Protein AF-A0A7J3KVC0-F1 (afdb_monomer_lite)

Foldseek 3Di:
DDDPFDWDKDWDFDDDDPDQQWDWDDACLWIWTDHDQETETFLHQDDDPPDDRHAYEYEFQAQDPSRCNCQQPPPHAAEFAPFRQVSNVVVVHDGPRHHHDDQQDWDQDPQRKIWHWHAQQADVRGTWIWIDHPGTTMIGNDRHDPDHHPD

Structure (mmCIF, N/CA/C/O backbone):
data_AF-A0A7J3KVC0-F1
#
_entry.id   AF-A0A7J3KVC0-F1
#
loop_
_atom_site.group_PDB
_atom_site.id
_atom_site.type_symbol
_atom_site.label_atom_id
_atom_site.label_alt_id
_atom_site.label_comp_id
_atom_site.label_asym_id
_atom_site.label_entity_id
_atom_site.label_seq_id
_atom_site.pdbx_PDB_ins_code
_atom_site.Cartn_x
_atom_site.Cartn_y
_atom_site.Cartn_z
_atom_site.occupancy
_atom_site.B_iso_or_equiv
_atom_site.auth_seq_id
_atom_site.auth_comp_id
_atom_site.auth_asym_id
_atom_site.auth_atom_id
_atom_site.pdbx_PDB_model_num
ATOM 1 N N . MET A 1 1 ? -1.149 11.949 -24.444 1.00 35.78 1 MET A N 1
ATOM 2 C CA . MET A 1 1 ? -2.380 11.132 -24.430 1.00 35.78 1 MET A CA 1
ATOM 3 C C . MET A 1 1 ? -2.639 10.729 -22.989 1.00 35.78 1 MET A C 1
ATOM 5 O O . MET A 1 1 ? -1.932 9.875 -22.482 1.00 35.78 1 MET A O 1
ATOM 9 N N . GLY A 1 2 ? -3.529 11.440 -22.295 1.00 37.00 2 GLY A N 1
ATOM 10 C CA . GLY A 1 2 ? -3.842 11.185 -20.888 1.00 37.00 2 GLY A CA 1
ATOM 11 C C . GLY A 1 2 ? -5.124 10.374 -20.783 1.00 37.00 2 GLY A C 1
ATOM 12 O O . GLY A 1 2 ? -6.208 10.933 -20.937 1.00 37.00 2 GLY A O 1
ATOM 13 N N . GLY A 1 3 ? -5.000 9.066 -20.569 1.00 30.05 3 GLY A N 1
ATOM 14 C CA . GLY A 1 3 ? -6.124 8.243 -20.141 1.00 30.05 3 GLY A CA 1
ATOM 15 C C . GLY A 1 3 ? -6.383 8.518 -18.664 1.00 30.05 3 GLY A C 1
ATOM 16 O O . GLY A 1 3 ? -5.480 8.364 -17.850 1.00 30.05 3 GLY A O 1
ATOM 17 N N . ARG A 1 4 ? -7.592 8.966 -18.313 1.00 35.31 4 ARG A N 1
ATOM 18 C CA . ARG A 1 4 ? -8.039 8.950 -16.917 1.00 35.31 4 ARG A CA 1
ATOM 19 C C . ARG A 1 4 ? -8.272 7.492 -16.533 1.00 35.31 4 ARG A C 1
ATOM 21 O O . ARG A 1 4 ? -9.245 6.893 -16.988 1.00 35.31 4 ARG A O 1
ATOM 28 N N . LEU A 1 5 ? -7.365 6.940 -15.737 1.00 39.84 5 LEU A N 1
ATOM 29 C CA . LEU A 1 5 ? -7.558 5.667 -15.053 1.00 39.84 5 LEU A CA 1
ATOM 30 C C . LEU A 1 5 ? -8.616 5.853 -13.958 1.00 39.84 5 LEU A C 1
ATOM 32 O O . LEU A 1 5 ? -8.706 6.902 -13.316 1.00 39.84 5 LEU A O 1
ATOM 36 N N . SER A 1 6 ? -9.513 4.879 -13.852 1.00 34.66 6 SER A N 1
ATOM 37 C CA . SER A 1 6 ? -10.687 4.930 -12.982 1.00 34.66 6 SER A CA 1
ATOM 38 C C . SER A 1 6 ? -10.359 4.238 -11.663 1.00 34.66 6 SER A C 1
ATOM 40 O O . SER A 1 6 ? -10.193 3.026 -11.619 1.00 34.66 6 SER A O 1
ATOM 42 N N . ILE A 1 7 ? -10.283 5.013 -10.581 1.00 47.00 7 ILE A N 1
ATOM 43 C CA . ILE A 1 7 ? -10.091 4.494 -9.224 1.00 47.00 7 ILE A CA 1
ATOM 44 C C . ILE A 1 7 ? -11.416 3.868 -8.763 1.00 47.00 7 ILE A C 1
ATOM 46 O O . ILE A 1 7 ? -12.398 4.577 -8.535 1.00 47.00 7 ILE A O 1
ATOM 50 N N . GLY A 1 8 ? -11.461 2.540 -8.637 1.00 40.56 8 GLY A N 1
ATOM 51 C CA . GLY A 1 8 ? -12.602 1.816 -8.079 1.00 40.56 8 GLY A CA 1
ATOM 52 C C . GLY A 1 8 ? -12.478 1.665 -6.562 1.00 40.56 8 GLY A C 1
ATOM 53 O O . GLY A 1 8 ? -11.671 0.876 -6.082 1.00 40.56 8 GLY A O 1
ATOM 54 N N . ILE A 1 9 ? -13.290 2.386 -5.785 1.00 50.66 9 ILE A N 1
ATOM 55 C CA . ILE A 1 9 ? -13.441 2.136 -4.341 1.00 50.66 9 ILE A CA 1
ATOM 56 C C . ILE A 1 9 ? -14.761 1.392 -4.138 1.00 50.66 9 ILE A C 1
ATOM 58 O O . ILE A 1 9 ? -15.828 1.956 -4.369 1.00 50.66 9 ILE A O 1
ATOM 62 N N . THR A 1 10 ? -14.704 0.134 -3.692 1.00 45.75 10 THR A N 1
ATOM 63 C CA . THR A 1 10 ? -15.906 -0.613 -3.285 1.00 45.75 10 THR A CA 1
ATOM 64 C C . THR A 1 10 ? -16.014 -0.609 -1.765 1.00 45.75 10 THR A C 1
ATOM 66 O O . THR A 1 10 ? -15.110 -1.074 -1.069 1.00 45.75 10 THR A O 1
ATOM 69 N N . LEU A 1 11 ? -17.130 -0.090 -1.249 1.00 46.28 11 LEU A N 1
ATOM 70 C CA . LEU A 1 11 ? -17.441 -0.052 0.180 1.00 46.28 11 LEU A CA 1
ATOM 71 C C . LEU A 1 11 ? -18.533 -1.070 0.492 1.00 46.28 11 LEU A C 1
ATOM 73 O O . LEU A 1 11 ? -19.640 -0.975 -0.037 1.00 46.28 11 LEU A O 1
ATOM 77 N N . ARG A 1 12 ? -18.247 -2.022 1.385 1.00 45.66 12 ARG A N 1
ATOM 78 C CA . ARG A 1 12 ? -19.275 -2.878 1.985 1.00 45.66 12 ARG A CA 1
ATOM 79 C C . ARG A 1 12 ? -19.480 -2.433 3.429 1.00 45.66 12 ARG A C 1
ATOM 81 O O . ARG A 1 12 ? -18.683 -2.758 4.303 1.00 45.66 12 ARG A O 1
ATOM 88 N N . LEU A 1 13 ? -20.531 -1.648 3.660 1.00 45.16 13 LEU A N 1
ATOM 89 C CA . LEU A 1 13 ? -20.887 -1.152 4.989 1.00 45.16 13 LEU A CA 1
ATOM 90 C C . LEU A 1 13 ? -21.474 -2.299 5.828 1.00 45.16 13 LEU A C 1
ATOM 92 O O . LEU A 1 13 ? -22.513 -2.860 5.478 1.00 45.16 13 LEU A O 1
ATOM 96 N N . GLY A 1 14 ? -20.804 -2.652 6.927 1.00 46.59 14 GLY A N 1
ATOM 97 C CA . GLY A 1 14 ? -21.440 -3.341 8.052 1.00 46.59 14 GLY A CA 1
ATOM 98 C C . GLY A 1 14 ? -22.394 -2.390 8.785 1.00 46.59 14 GLY A C 1
ATOM 99 O O . GLY A 1 14 ? -22.400 -1.191 8.513 1.00 46.59 14 GLY A O 1
ATOM 100 N N . MET A 1 15 ? -23.228 -2.921 9.685 1.00 42.25 15 MET A N 1
ATOM 101 C CA . MET A 1 15 ? -24.253 -2.180 10.440 1.00 42.25 15 MET A CA 1
ATOM 102 C C . MET A 1 15 ? -23.776 -0.784 10.880 1.00 42.25 15 MET A C 1
ATOM 104 O O . MET A 1 15 ? -22.878 -0.652 11.713 1.00 42.25 15 MET A O 1
ATOM 108 N N . VAL A 1 16 ? -24.391 0.257 10.312 1.00 42.31 16 VAL A N 1
ATOM 109 C CA . VAL A 1 16 ? -23.980 1.654 10.489 1.00 42.31 16 VAL A CA 1
ATOM 110 C C . VAL A 1 16 ? -24.272 2.085 11.927 1.00 42.31 16 VAL A C 1
ATOM 112 O O . VAL A 1 16 ? -25.426 2.282 12.303 1.00 42.31 16 VAL A O 1
ATOM 115 N N . HIS A 1 17 ? -23.230 2.201 12.749 1.00 47.00 17 HIS A N 1
ATOM 116 C CA . HIS A 1 17 ? -23.338 2.774 14.088 1.00 47.00 17 HIS A CA 1
ATOM 117 C C . HIS A 1 17 ? -23.214 4.305 13.985 1.00 47.00 17 HIS A C 1
ATOM 119 O O . HIS A 1 17 ? -22.331 4.788 13.274 1.00 47.00 17 HIS A O 1
ATOM 125 N N . PRO A 1 18 ? -24.043 5.095 14.692 1.00 49.28 18 PRO A N 1
ATOM 126 C CA . PRO A 1 18 ? -24.135 6.556 14.535 1.00 49.28 18 PRO A CA 1
ATOM 127 C C . PRO A 1 18 ? -22.885 7.373 14.945 1.00 49.28 18 PRO A C 1
ATOM 129 O O . PRO A 1 18 ? -22.948 8.598 14.997 1.00 49.28 18 PRO A O 1
ATOM 132 N N . MET A 1 19 ? -21.735 6.737 15.194 1.00 60.22 19 MET A N 1
ATOM 133 C CA . MET A 1 19 ? -20.437 7.388 15.423 1.00 60.22 19 MET A CA 1
ATOM 134 C C . MET A 1 19 ? -19.301 6.623 14.723 1.00 60.22 19 MET A C 1
ATOM 136 O O . MET A 1 19 ? -18.321 6.250 15.367 1.00 60.22 19 MET A O 1
ATOM 140 N N . SER A 1 20 ? -19.423 6.362 13.416 1.00 68.06 20 SER A N 1
ATOM 141 C CA . SER A 1 20 ? -18.327 5.750 12.654 1.00 68.06 20 SER A CA 1
ATOM 142 C C . SER A 1 20 ? -17.077 6.628 12.734 1.00 68.06 20 SER A C 1
ATOM 144 O O . SER A 1 20 ? -17.068 7.788 12.310 1.00 68.06 20 SER A O 1
ATOM 146 N N . ILE A 1 21 ? -16.009 6.070 13.285 1.00 86.06 21 ILE A N 1
ATOM 147 C CA . ILE A 1 21 ? -14.685 6.704 13.364 1.00 86.06 21 ILE A CA 1
ATOM 148 C C . ILE A 1 21 ? -13.839 6.374 12.130 1.00 86.06 21 ILE A C 1
ATOM 150 O O . ILE A 1 21 ? -12.745 6.923 11.979 1.00 86.06 21 ILE A O 1
ATOM 154 N N . LEU A 1 22 ? -14.352 5.510 11.248 1.00 90.88 22 LEU A N 1
ATOM 155 C CA . LEU A 1 22 ? -13.839 5.289 9.907 1.00 90.88 22 LEU A CA 1
ATOM 156 C C . LEU A 1 22 ? -14.144 6.490 8.999 1.00 90.88 22 LEU A C 1
ATOM 158 O O . LEU A 1 22 ? -15.293 6.907 8.855 1.00 90.88 22 LEU A O 1
ATOM 162 N N . LYS A 1 23 ? -13.114 7.036 8.351 1.00 91.50 23 LYS A N 1
ATOM 163 C CA . LYS A 1 23 ? -13.246 8.084 7.328 1.00 91.50 23 LYS A CA 1
ATOM 164 C C . LYS A 1 23 ? -12.399 7.732 6.119 1.00 91.50 23 LYS A C 1
ATOM 166 O O . LYS A 1 23 ? -11.272 7.276 6.274 1.00 91.50 23 LYS A O 1
ATOM 171 N N . ILE A 1 24 ? -12.919 7.984 4.924 1.00 92.06 24 ILE A N 1
ATOM 172 C CA . ILE A 1 24 ? -12.192 7.802 3.667 1.00 92.06 24 ILE A CA 1
ATOM 173 C C . ILE A 1 24 ? -12.204 9.142 2.956 1.00 92.06 24 ILE A C 1
ATOM 175 O O . ILE A 1 24 ? -13.269 9.724 2.751 1.00 92.06 24 ILE A O 1
ATOM 179 N N . VAL A 1 25 ? -11.024 9.649 2.633 1.00 88.94 25 VAL A N 1
ATOM 180 C CA . VAL A 1 25 ? -10.862 10.952 1.995 1.00 88.94 25 VAL A CA 1
ATOM 181 C C . VAL A 1 25 ? -9.918 10.832 0.811 1.00 88.94 25 VAL A C 1
ATOM 183 O O . VAL A 1 25 ? -8.917 10.114 0.867 1.00 88.94 25 VAL A O 1
ATOM 186 N N . ASP A 1 26 ? -10.236 11.555 -0.259 1.00 85.50 26 ASP A N 1
ATOM 187 C CA . ASP A 1 26 ? -9.259 11.824 -1.308 1.00 85.50 26 ASP A CA 1
ATOM 188 C C . ASP A 1 26 ? -8.074 12.586 -0.702 1.00 85.50 26 ASP A C 1
ATOM 190 O O . ASP A 1 26 ? -8.249 13.497 0.117 1.00 85.50 26 ASP A O 1
ATOM 194 N N . TYR A 1 27 ? -6.861 12.178 -1.062 1.00 77.69 27 TYR A N 1
ATOM 195 C CA . TYR A 1 27 ? -5.647 12.722 -0.484 1.00 77.69 27 TYR A CA 1
ATOM 196 C C . TYR A 1 27 ? -4.565 12.940 -1.546 1.00 77.69 27 TYR A C 1
ATOM 198 O O . TYR A 1 27 ? -3.717 12.085 -1.783 1.00 77.69 27 TYR A O 1
ATOM 206 N N . ARG A 1 28 ? -4.572 14.133 -2.162 1.00 75.38 28 ARG A N 1
ATOM 207 C CA . ARG A 1 28 ? -3.500 14.695 -3.020 1.00 75.38 28 ARG A CA 1
ATOM 208 C C . ARG A 1 28 ? -2.812 13.657 -3.929 1.00 75.38 28 ARG A C 1
ATOM 210 O O . ARG A 1 28 ? -1.585 13.555 -3.925 1.00 75.38 28 ARG A O 1
ATOM 217 N N . GLY A 1 29 ? -3.602 12.925 -4.716 1.00 73.50 29 GLY A N 1
ATOM 218 C CA . GLY A 1 29 ? -3.118 11.909 -5.664 1.00 73.50 29 GLY A CA 1
ATOM 219 C C . GLY A 1 29 ? -3.170 10.466 -5.156 1.00 73.50 29 GLY A C 1
ATOM 220 O O . GLY A 1 29 ? -2.747 9.574 -5.874 1.00 73.50 29 GLY A O 1
ATOM 221 N N . GLY A 1 30 ? -3.698 10.244 -3.954 1.00 88.44 30 GLY A N 1
ATOM 222 C CA . GLY A 1 30 ? -3.974 8.931 -3.381 1.00 88.44 30 GLY A CA 1
ATOM 223 C C . GLY A 1 30 ? -5.245 8.946 -2.529 1.00 88.44 30 GLY A C 1
ATOM 224 O O . GLY A 1 30 ? -6.029 9.896 -2.568 1.00 88.44 30 GLY A O 1
ATOM 225 N N . VAL A 1 31 ? -5.441 7.907 -1.722 1.00 94.38 31 VAL A N 1
ATOM 226 C CA . VAL A 1 31 ? -6.589 7.776 -0.808 1.00 94.38 31 VAL A CA 1
ATOM 227 C C . VAL A 1 31 ? -6.086 7.650 0.624 1.00 94.38 31 VAL A C 1
ATOM 229 O O . VAL A 1 31 ? -5.154 6.899 0.896 1.00 94.38 31 VAL A O 1
ATOM 232 N N . LEU A 1 32 ? -6.701 8.371 1.559 1.00 94.50 32 LEU A N 1
ATOM 233 C CA . LEU A 1 32 ? -6.446 8.211 2.987 1.00 94.50 32 LEU A CA 1
ATOM 234 C C . LEU A 1 32 ? -7.659 7.555 3.649 1.00 94.50 32 LEU A C 1
ATOM 236 O O . LEU A 1 32 ? -8.759 8.108 3.651 1.00 94.50 32 LEU A O 1
ATOM 240 N N . VAL A 1 33 ? -7.431 6.397 4.261 1.00 95.06 33 VAL A N 1
ATOM 241 C CA . VAL A 1 33 ? -8.381 5.737 5.159 1.00 95.06 33 VAL A CA 1
ATOM 242 C C . VAL A 1 33 ? -7.946 6.017 6.593 1.00 95.06 33 VAL A C 1
ATOM 244 O O . VAL A 1 33 ? -6.854 5.638 7.009 1.00 95.06 33 VAL A O 1
ATOM 247 N N . MET A 1 34 ? -8.790 6.694 7.361 1.00 93.94 34 MET A N 1
ATOM 248 C CA . MET A 1 34 ? -8.567 6.962 8.777 1.00 93.94 34 MET A CA 1
ATOM 249 C C . MET A 1 34 ? -9.443 6.062 9.632 1.00 93.94 34 MET A C 1
ATOM 251 O O . MET A 1 34 ? -10.645 5.974 9.398 1.00 93.94 34 MET A O 1
ATOM 255 N N . TYR A 1 35 ? -8.858 5.470 10.667 1.00 94.31 35 TYR A N 1
ATOM 256 C CA . TYR A 1 35 ? -9.590 4.749 11.702 1.00 94.31 35 TYR A CA 1
ATOM 257 C C . TYR A 1 35 ? -8.953 5.033 13.064 1.00 94.31 35 TYR A C 1
ATOM 259 O O . TYR A 1 35 ? -7.796 4.691 13.310 1.00 94.31 35 TYR A O 1
ATOM 267 N N . ARG A 1 36 ? -9.688 5.690 13.971 1.00 90.88 36 ARG A N 1
ATOM 268 C CA . ARG A 1 36 ? -9.140 6.192 15.252 1.00 90.88 36 ARG A CA 1
ATOM 269 C C . ARG A 1 36 ? -7.942 7.125 15.005 1.00 90.88 36 ARG A C 1
ATOM 271 O O . ARG A 1 36 ? -8.081 8.123 14.308 1.00 90.88 36 ARG A O 1
ATOM 278 N N . GLY A 1 37 ? -6.782 6.819 15.589 1.00 90.19 37 GLY A N 1
ATOM 279 C CA . GLY A 1 37 ? -5.516 7.535 15.387 1.00 90.19 37 GLY A CA 1
ATOM 280 C C . GLY A 1 37 ? -4.612 6.924 14.309 1.00 90.19 37 GLY A C 1
ATOM 281 O O . GLY A 1 37 ? -3.429 7.250 14.271 1.00 90.19 37 GLY A O 1
ATOM 282 N N . LEU A 1 38 ? -5.129 6.009 13.483 1.00 93.50 38 LEU A N 1
ATOM 283 C CA . LEU A 1 38 ? -4.399 5.351 12.398 1.00 93.50 38 LEU A CA 1
ATOM 284 C C . LEU A 1 38 ? -4.750 6.001 11.054 1.00 93.50 38 LEU A C 1
ATOM 286 O O . LEU A 1 38 ? -5.932 6.181 10.750 1.00 93.50 38 LEU A O 1
ATOM 290 N N . GLY A 1 39 ? -3.737 6.312 10.246 1.00 94.62 39 GLY A N 1
ATOM 291 C CA . GLY A 1 39 ? -3.896 6.743 8.859 1.00 94.62 39 GLY A CA 1
ATOM 292 C C . GLY A 1 39 ? -3.284 5.736 7.887 1.00 94.62 39 GLY A C 1
ATOM 293 O O . GLY A 1 39 ? -2.077 5.507 7.903 1.00 94.62 39 GLY A O 1
ATOM 294 N N . ILE A 1 40 ? -4.101 5.156 7.014 1.00 96.62 40 ILE A N 1
ATOM 295 C CA . ILE A 1 40 ? -3.666 4.251 5.948 1.00 96.62 40 ILE A CA 1
ATOM 296 C C . ILE A 1 40 ? -3.674 5.042 4.645 1.00 96.62 40 ILE A C 1
ATOM 298 O O . ILE A 1 40 ? -4.729 5.462 4.172 1.00 96.62 40 ILE A O 1
ATOM 302 N N . LEU A 1 41 ? -2.492 5.277 4.091 1.00 96.12 41 LEU A N 1
ATOM 303 C CA . LEU A 1 41 ? -2.308 6.002 2.841 1.00 96.12 41 LEU A CA 1
ATOM 304 C C . LEU A 1 41 ? -2.184 5.005 1.691 1.00 96.12 41 LEU A C 1
ATOM 306 O O . LEU A 1 41 ? -1.348 4.109 1.744 1.00 96.12 41 LEU A O 1
ATOM 310 N N . LEU A 1 42 ? -2.971 5.187 0.644 1.00 97.38 42 LEU A N 1
ATOM 311 C CA . LEU A 1 42 ? -2.963 4.373 -0.566 1.00 97.38 42 LEU A CA 1
ATOM 312 C C . LEU A 1 42 ? -2.439 5.247 -1.701 1.00 97.38 42 LEU A C 1
ATOM 314 O O . LEU A 1 42 ? -3.04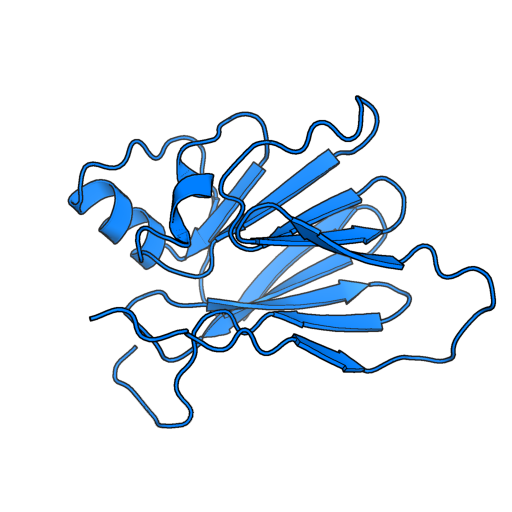4 6.276 -2.002 1.00 97.38 42 LEU A O 1
ATOM 318 N N . ASP A 1 43 ? -1.285 4.878 -2.255 1.00 96.19 43 ASP A N 1
ATOM 319 C CA . ASP A 1 43 ? -0.556 5.644 -3.279 1.00 96.19 43 ASP A CA 1
ATOM 320 C C . ASP A 1 43 ? -0.342 7.138 -2.947 1.00 96.19 43 ASP A C 1
ATOM 322 O O . ASP A 1 43 ? -0.601 8.022 -3.768 1.00 96.19 43 ASP A O 1
ATOM 326 N N . PRO A 1 44 ? 0.141 7.489 -1.735 1.00 94.25 44 PRO A N 1
ATOM 327 C CA . PRO A 1 44 ? 0.350 8.888 -1.391 1.00 94.25 44 PRO A CA 1
ATOM 328 C C . PRO A 1 44 ? 1.449 9.509 -2.253 1.00 94.25 44 PRO A C 1
ATOM 330 O O . PRO A 1 44 ? 2.552 8.976 -2.367 1.00 94.25 44 PRO A O 1
ATOM 333 N N . SER A 1 45 ? 1.199 10.710 -2.766 1.00 90.25 45 SER A N 1
ATOM 334 C CA . SER A 1 45 ? 2.220 11.494 -3.471 1.00 90.25 45 SER A CA 1
ATOM 335 C C . SER A 1 45 ? 2.954 12.506 -2.585 1.00 90.25 45 SER A C 1
ATOM 337 O O . SER A 1 45 ? 3.972 13.064 -2.999 1.00 90.25 45 SER A O 1
ATOM 339 N N . VAL A 1 46 ? 2.456 12.747 -1.369 1.00 86.56 46 VAL A N 1
ATOM 340 C CA . VAL A 1 46 ? 2.987 13.714 -0.394 1.00 86.56 46 VAL A CA 1
ATOM 341 C C . VAL A 1 46 ? 2.740 13.247 1.050 1.00 86.56 46 VAL A C 1
ATOM 343 O O . VAL A 1 46 ? 1.986 12.305 1.283 1.00 86.56 46 VAL A O 1
ATOM 346 N N . TYR A 1 47 ? 3.381 13.903 2.025 1.00 82.56 47 TYR A N 1
ATOM 347 C CA . TYR A 1 47 ? 3.161 13.647 3.453 1.00 82.56 47 TYR A CA 1
ATOM 348 C C . TYR A 1 47 ? 1.907 14.361 3.995 1.00 82.56 47 TYR A C 1
ATOM 350 O O . TYR A 1 47 ? 1.744 15.563 3.748 1.00 82.56 47 TYR A O 1
ATOM 358 N N . PRO A 1 48 ? 1.016 13.672 4.739 1.00 75.81 48 PRO A N 1
ATOM 359 C CA . PRO A 1 48 ? -0.183 14.287 5.311 1.00 75.81 48 PRO A CA 1
ATOM 360 C C . PRO A 1 48 ? 0.135 15.150 6.534 1.00 75.81 48 PRO A C 1
ATOM 362 O O . PRO A 1 48 ? 0.490 14.658 7.600 1.00 75.81 48 PRO A O 1
ATOM 365 N N . SER A 1 49 ? -0.087 16.459 6.414 1.00 72.12 49 SER A N 1
ATOM 366 C CA . SER A 1 49 ? 0.042 17.421 7.519 1.00 72.12 49 SER A CA 1
ATOM 367 C C . SER A 1 49 ? -1.207 17.477 8.417 1.00 72.12 49 SER A C 1
ATOM 369 O O . SER A 1 49 ? -1.653 18.563 8.773 1.00 72.12 49 SER A O 1
ATOM 371 N N . LEU A 1 50 ? -1.805 16.332 8.777 1.00 71.06 50 LEU A N 1
ATOM 372 C CA . L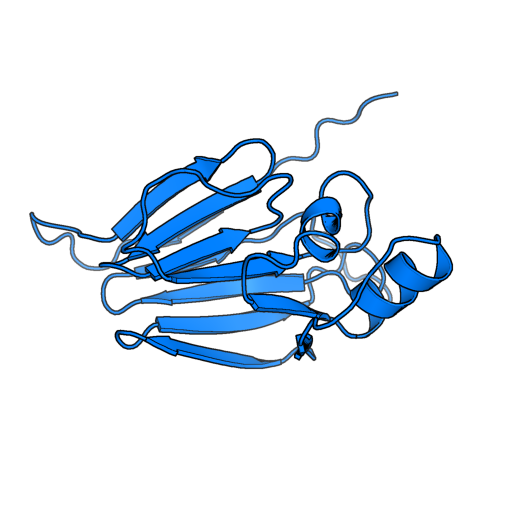EU A 1 50 ? -3.035 16.287 9.600 1.00 71.06 50 LEU A CA 1
ATOM 373 C C . LEU A 1 50 ? -2.765 16.236 11.123 1.00 71.06 50 LEU A C 1
ATOM 375 O O . LEU A 1 50 ? -3.680 15.997 11.907 1.00 71.06 50 LEU A O 1
ATOM 379 N N . GLY A 1 51 ? -1.524 16.490 11.554 1.00 65.69 51 GLY A N 1
ATOM 380 C CA . GLY A 1 51 ? -1.139 16.655 12.962 1.00 65.69 51 GLY A CA 1
ATOM 381 C C . GLY A 1 51 ? -0.338 15.494 13.569 1.00 65.69 51 GLY A C 1
ATOM 382 O O . GLY A 1 51 ? -0.234 14.409 13.005 1.00 65.69 51 GLY A O 1
ATOM 383 N N . ASN A 1 52 ? 0.232 15.734 14.754 1.00 66.25 52 ASN A N 1
ATOM 384 C CA . ASN A 1 52 ? 1.304 14.915 15.349 1.00 66.25 52 ASN A CA 1
ATOM 385 C C . ASN A 1 52 ? 0.826 13.653 16.098 1.00 66.25 52 ASN A C 1
ATOM 387 O O . ASN A 1 52 ? 1.625 12.988 16.749 1.00 66.25 52 ASN A O 1
ATOM 391 N N . ARG A 1 53 ? -0.477 13.348 16.076 1.00 81.62 53 ARG A N 1
ATOM 392 C CA . ARG A 1 53 ? -1.079 12.224 16.824 1.00 81.62 53 ARG A CA 1
ATOM 393 C C . ARG A 1 53 ? -1.525 11.059 15.939 1.00 81.62 53 ARG A C 1
ATOM 395 O O . ARG A 1 53 ? -2.132 10.124 16.451 1.00 81.62 53 ARG A O 1
ATOM 402 N N . ILE A 1 54 ? -1.268 11.134 14.635 1.00 87.00 54 ILE A N 1
ATOM 403 C CA . ILE A 1 54 ? -1.676 10.109 13.676 1.00 87.00 54 ILE A CA 1
ATOM 404 C C . ILE A 1 54 ? -0.449 9.300 13.276 1.00 87.00 54 ILE A C 1
ATOM 406 O O . ILE A 1 54 ? 0.553 9.863 12.837 1.00 87.00 54 ILE A O 1
ATOM 410 N N . GLU A 1 55 ? -0.541 7.982 13.421 1.00 91.06 55 GLU A N 1
ATOM 411 C CA . GLU A 1 55 ? 0.468 7.066 12.903 1.00 91.06 55 GLU A CA 1
ATOM 412 C C . GLU A 1 55 ? 0.096 6.660 11.473 1.00 91.06 55 GLU A C 1
ATOM 414 O O . GLU A 1 55 ? -1.011 6.171 11.230 1.00 91.06 55 GLU A O 1
ATOM 419 N N . TYR A 1 56 ? 1.011 6.884 10.526 1.00 93.56 56 TYR A N 1
ATOM 420 C CA . TYR A 1 56 ? 0.760 6.651 9.105 1.00 93.56 56 TYR A CA 1
ATOM 421 C C . TYR A 1 56 ? 1.451 5.396 8.576 1.00 93.56 56 TYR A C 1
ATOM 423 O O . TYR A 1 56 ? 2.643 5.171 8.804 1.00 93.56 56 TYR A O 1
ATOM 431 N N . TYR A 1 57 ? 0.696 4.637 7.787 1.00 96.56 57 TYR A N 1
ATOM 432 C CA . TYR A 1 57 ? 1.137 3.445 7.075 1.00 96.56 57 TYR A CA 1
ATOM 433 C C . TYR A 1 57 ? 0.756 3.603 5.606 1.00 96.56 57 TYR A C 1
ATOM 435 O O . TYR A 1 57 ? -0.420 3.722 5.275 1.00 96.56 57 TYR A O 1
ATOM 443 N N . ALA A 1 58 ? 1.749 3.648 4.727 1.00 96.88 58 ALA A N 1
ATOM 444 C CA . ALA A 1 58 ? 1.549 3.828 3.300 1.00 96.88 58 ALA A CA 1
ATOM 445 C C . ALA A 1 58 ? 1.679 2.509 2.547 1.00 96.88 58 ALA A C 1
ATOM 447 O O . ALA A 1 58 ? 2.669 1.799 2.704 1.00 96.88 58 ALA A O 1
ATOM 448 N N . PHE A 1 59 ? 0.716 2.237 1.682 1.00 98.25 59 PHE A N 1
ATOM 449 C CA . PHE A 1 59 ? 0.666 1.084 0.802 1.00 98.25 59 PHE A CA 1
ATOM 450 C C . PHE A 1 59 ? 0.689 1.587 -0.638 1.00 98.25 59 PHE A C 1
ATOM 452 O O . PHE A 1 59 ? -0.151 2.397 -1.033 1.00 98.25 59 PHE A O 1
ATOM 459 N N . ILE A 1 60 ? 1.699 1.158 -1.391 1.00 98.06 60 ILE A N 1
ATOM 460 C CA . ILE A 1 60 ? 1.901 1.558 -2.780 1.00 98.06 60 ILE A CA 1
ATOM 461 C C . ILE A 1 60 ? 1.499 0.387 -3.668 1.00 98.06 60 ILE A C 1
ATOM 463 O O . ILE A 1 60 ? 2.066 -0.702 -3.549 1.00 98.06 60 ILE A O 1
ATOM 467 N N . SER A 1 61 ? 0.514 0.616 -4.529 1.00 98.06 61 SER A N 1
ATOM 468 C CA . SER A 1 61 ? -0.138 -0.418 -5.326 1.00 98.06 61 SER A CA 1
ATOM 469 C C . SER A 1 61 ? 0.758 -0.926 -6.444 1.00 98.06 61 SER A C 1
ATOM 471 O O . SER A 1 61 ? 0.835 -2.135 -6.646 1.00 98.06 61 SER A O 1
ATOM 473 N N . HIS A 1 62 ? 1.450 -0.040 -7.167 1.00 97.50 62 HIS A N 1
ATOM 474 C CA . HIS A 1 62 ? 2.272 -0.435 -8.308 1.00 97.50 62 HIS A CA 1
ATOM 475 C C . HIS A 1 62 ? 3.323 0.617 -8.710 1.00 97.50 62 HIS A C 1
ATOM 477 O O . HIS A 1 62 ? 3.440 1.693 -8.124 1.00 97.50 62 HIS A O 1
ATOM 483 N N . ALA A 1 63 ? 4.147 0.272 -9.706 1.00 97.31 63 ALA A N 1
ATOM 484 C CA . ALA A 1 63 ? 5.365 1.003 -10.066 1.00 97.31 63 ALA A CA 1
ATOM 485 C C . ALA A 1 63 ? 5.181 2.192 -11.034 1.00 97.31 63 ALA A C 1
ATOM 487 O O . ALA A 1 63 ? 6.181 2.842 -11.382 1.00 97.31 63 ALA A O 1
ATOM 488 N N . HIS A 1 64 ? 3.954 2.493 -11.477 1.00 96.19 64 HIS A N 1
ATOM 489 C CA . HIS A 1 64 ? 3.702 3.687 -12.286 1.00 96.19 64 HIS A CA 1
ATOM 490 C C . HIS A 1 64 ? 3.990 4.961 -11.486 1.00 96.19 64 HIS A C 1
ATOM 492 O O . HIS A 1 64 ? 3.789 5.033 -10.275 1.00 96.19 64 HIS A O 1
ATOM 498 N N . THR A 1 65 ? 4.532 5.973 -12.162 1.00 93.81 65 THR A N 1
ATOM 499 C CA . THR A 1 65 ? 5.116 7.162 -11.519 1.00 93.81 65 THR A CA 1
ATOM 500 C C . THR A 1 65 ? 4.112 8.067 -10.817 1.00 93.81 65 THR A C 1
ATOM 502 O O . THR A 1 65 ? 4.506 8.882 -9.985 1.00 93.81 65 THR A O 1
ATOM 505 N N . ASP A 1 66 ? 2.844 7.970 -11.180 1.00 91.88 66 ASP A N 1
ATOM 506 C CA . ASP A 1 66 ? 1.706 8.645 -10.566 1.00 91.88 66 ASP A CA 1
ATOM 507 C C . ASP A 1 66 ? 1.210 7.942 -9.292 1.00 91.88 66 ASP A C 1
ATOM 509 O O . ASP A 1 66 ? 0.620 8.609 -8.450 1.00 91.88 66 ASP A O 1
ATOM 513 N N . HIS A 1 67 ? 1.574 6.673 -9.076 1.00 95.00 67 HIS A N 1
ATOM 514 C CA . HIS A 1 67 ? 1.252 5.909 -7.861 1.00 95.00 67 HIS A CA 1
ATOM 515 C C . HIS A 1 67 ? 2.460 5.738 -6.924 1.00 95.00 67 HIS A C 1
ATOM 517 O O . HIS A 1 67 ? 2.359 5.810 -5.699 1.00 95.00 67 HIS A O 1
ATOM 523 N N . SER A 1 68 ? 3.659 5.567 -7.485 1.00 96.38 68 SER A N 1
ATOM 524 C CA . SER A 1 68 ? 4.821 5.091 -6.730 1.00 96.38 68 SER A CA 1
ATOM 525 C C . SER A 1 68 ? 5.585 6.171 -5.959 1.00 96.38 68 SER A C 1
ATOM 527 O O . SER A 1 68 ? 6.577 5.865 -5.290 1.00 96.38 68 SER A O 1
ATOM 529 N N . ARG A 1 69 ? 5.171 7.444 -6.033 1.00 94.94 69 ARG A N 1
ATOM 530 C CA . ARG A 1 69 ? 5.901 8.586 -5.436 1.00 94.94 69 ARG A CA 1
ATOM 531 C C . ARG A 1 69 ? 6.097 8.422 -3.928 1.00 94.94 69 ARG A C 1
ATOM 533 O O . ARG A 1 69 ? 7.164 8.753 -3.408 1.00 94.94 69 ARG A O 1
ATOM 540 N N . GLY A 1 70 ? 5.113 7.833 -3.249 1.00 93.69 70 GLY A N 1
ATOM 541 C CA . GLY A 1 70 ? 5.138 7.565 -1.812 1.00 93.69 70 GLY A CA 1
ATOM 542 C C . GLY A 1 70 ? 6.307 6.696 -1.355 1.00 93.69 70 GLY A C 1
ATOM 543 O O . GLY A 1 70 ? 6.750 6.829 -0.216 1.00 93.69 70 GLY A O 1
ATOM 544 N N . LEU A 1 71 ? 6.891 5.877 -2.239 1.00 95.88 71 LEU A N 1
ATOM 545 C CA . LEU A 1 71 ? 8.059 5.054 -1.908 1.00 95.88 71 LEU A CA 1
ATOM 546 C C . LEU A 1 71 ? 9.296 5.874 -1.530 1.00 95.88 71 LEU A C 1
ATOM 548 O O . LEU A 1 71 ? 10.168 5.346 -0.843 1.00 95.88 71 LEU A O 1
ATOM 552 N N . SER A 1 72 ? 9.378 7.148 -1.915 1.00 94.94 72 SER A N 1
ATOM 553 C CA . SER A 1 72 ? 10.509 8.022 -1.575 1.00 94.94 72 SER A CA 1
ATOM 554 C C . SER A 1 72 ? 10.293 8.853 -0.302 1.00 94.94 72 SER A C 1
ATOM 556 O O . SER A 1 72 ? 11.203 9.562 0.118 1.00 94.94 72 SER A O 1
ATOM 558 N N . ILE A 1 73 ? 9.124 8.763 0.343 1.00 92.06 73 ILE A N 1
ATOM 559 C CA . ILE A 1 73 ? 8.768 9.585 1.510 1.00 92.06 73 ILE A CA 1
ATOM 560 C C . ILE A 1 73 ? 9.071 8.826 2.809 1.00 92.06 73 ILE A C 1
ATOM 562 O O . ILE A 1 73 ? 8.298 7.979 3.240 1.00 92.06 73 ILE A O 1
ATOM 566 N N . SER A 1 74 ? 10.185 9.126 3.476 1.00 87.50 74 SER A N 1
ATOM 567 C CA . SER A 1 74 ? 10.636 8.367 4.658 1.00 87.50 74 SER A CA 1
ATOM 568 C C . SER A 1 74 ? 9.932 8.706 5.978 1.00 87.50 74 SER A C 1
ATOM 570 O O . SER A 1 74 ? 10.245 8.098 6.997 1.00 87.50 74 SER A O 1
ATOM 572 N N . SER A 1 75 ? 8.993 9.653 5.984 1.00 88.00 75 SER A N 1
ATOM 573 C CA . SER A 1 75 ? 8.294 10.122 7.192 1.00 88.00 75 SER A CA 1
ATOM 574 C C . SER A 1 75 ? 7.212 9.166 7.715 1.00 88.00 75 SER A C 1
ATOM 576 O O . SER A 1 75 ? 6.630 9.428 8.763 1.00 88.00 75 SER A O 1
ATOM 578 N N . PHE A 1 76 ? 6.924 8.073 7.005 1.00 88.31 76 PHE A N 1
ATOM 579 C CA . PHE A 1 76 ? 5.990 7.030 7.430 1.00 88.31 76 PHE A CA 1
ATOM 580 C C . PHE A 1 76 ? 6.459 5.641 6.986 1.00 88.31 76 PHE A C 1
ATOM 582 O O . PHE A 1 76 ? 7.312 5.490 6.099 1.00 88.31 76 PHE A O 1
ATOM 589 N N . ARG A 1 77 ? 5.891 4.605 7.613 1.00 94.62 77 ARG A N 1
ATOM 590 C CA . ARG A 1 77 ? 6.126 3.214 7.212 1.00 94.62 77 ARG A CA 1
ATOM 591 C C . ARG A 1 77 ? 5.516 2.985 5.837 1.00 94.62 77 ARG A C 1
ATOM 593 O O . ARG A 1 77 ? 4.394 3.409 5.587 1.00 94.62 77 ARG A O 1
ATOM 600 N N . ARG A 1 78 ? 6.263 2.340 4.947 1.00 96.75 78 ARG A N 1
ATOM 601 C CA . ARG A 1 78 ? 5.877 2.125 3.548 1.00 96.75 78 ARG A CA 1
ATOM 602 C C . ARG A 1 78 ? 5.920 0.653 3.217 1.00 96.75 78 ARG A C 1
ATOM 604 O O . ARG A 1 78 ? 6.874 -0.023 3.600 1.00 96.75 78 ARG A O 1
ATOM 611 N N . TYR A 1 79 ? 4.938 0.216 2.452 1.00 98.62 79 TYR A N 1
ATOM 612 C CA . TYR A 1 79 ? 4.739 -1.158 2.047 1.00 98.62 79 TYR A CA 1
ATOM 613 C C . TYR A 1 79 ? 4.443 -1.211 0.553 1.00 98.62 79 TYR A C 1
ATOM 615 O O . TYR A 1 79 ? 3.698 -0.381 0.033 1.00 98.62 79 TYR A O 1
ATOM 623 N N . ALA A 1 80 ? 5.034 -2.180 -0.131 1.00 98.62 80 ALA A N 1
ATOM 624 C CA . ALA A 1 80 ? 4.760 -2.481 -1.530 1.00 98.62 80 ALA A CA 1
ATOM 625 C C . ALA A 1 80 ? 5.215 -3.906 -1.834 1.00 98.62 80 ALA A C 1
ATOM 627 O O . ALA A 1 80 ? 6.016 -4.479 -1.090 1.00 98.62 80 A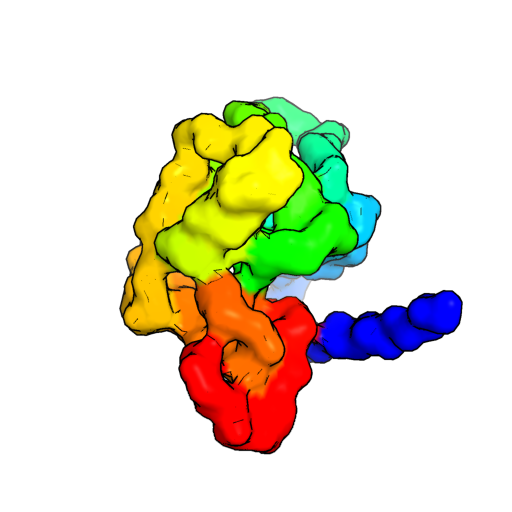LA A O 1
ATOM 628 N N . THR A 1 81 ? 4.743 -4.472 -2.939 1.00 98.62 81 THR A N 1
ATOM 629 C CA . THR A 1 81 ? 5.258 -5.758 -3.419 1.00 98.62 81 THR A CA 1
ATOM 630 C C . THR A 1 81 ? 6.746 -5.671 -3.750 1.00 98.62 81 THR A C 1
ATOM 632 O O . THR A 1 81 ? 7.272 -4.602 -4.091 1.00 98.62 81 THR A O 1
ATOM 635 N N . TYR A 1 82 ? 7.436 -6.808 -3.652 1.00 98.19 82 TYR A N 1
ATOM 636 C CA . TYR A 1 82 ? 8.856 -6.907 -3.989 1.00 98.19 82 TYR A CA 1
ATOM 637 C C . TYR A 1 82 ? 9.151 -6.356 -5.391 1.00 98.19 82 TYR A C 1
ATOM 639 O O . TYR A 1 82 ? 10.077 -5.565 -5.582 1.00 98.19 82 TYR A O 1
ATOM 647 N N . GLU A 1 83 ? 8.329 -6.734 -6.364 1.00 98.25 83 GLU A N 1
ATOM 648 C CA . GLU A 1 83 ? 8.474 -6.371 -7.765 1.00 98.25 83 GLU A CA 1
ATOM 649 C C . GLU A 1 83 ? 8.248 -4.872 -7.975 1.00 98.25 83 GLU A C 1
ATOM 651 O O . GLU A 1 83 ? 9.041 -4.232 -8.665 1.00 98.25 83 GLU A O 1
ATOM 656 N N . THR A 1 84 ? 7.248 -4.274 -7.314 1.00 98.44 84 THR A N 1
ATOM 657 C CA . THR A 1 84 ? 7.027 -2.819 -7.362 1.00 98.44 84 THR A CA 1
ATOM 658 C C . THR A 1 84 ? 8.249 -2.059 -6.848 1.00 98.44 84 THR A C 1
ATOM 660 O O . THR A 1 84 ? 8.700 -1.097 -7.478 1.00 98.44 84 THR A O 1
ATOM 663 N N . ILE A 1 85 ? 8.835 -2.510 -5.734 1.00 98.56 85 ILE A N 1
ATOM 664 C CA . ILE A 1 85 ? 10.057 -1.922 -5.169 1.00 98.56 85 ILE A CA 1
ATOM 665 C C . ILE A 1 85 ? 11.227 -2.068 -6.149 1.00 98.56 85 ILE A C 1
ATOM 667 O O . ILE A 1 85 ? 11.960 -1.101 -6.380 1.00 98.56 85 ILE A O 1
ATOM 671 N N . ALA A 1 86 ? 11.410 -3.258 -6.726 1.00 98.31 86 ALA A N 1
ATOM 672 C CA . ALA A 1 86 ? 12.492 -3.550 -7.660 1.00 98.31 86 ALA A CA 1
ATOM 673 C C . ALA A 1 86 ? 12.392 -2.704 -8.937 1.00 98.31 86 ALA A C 1
ATOM 675 O O . ALA A 1 86 ? 13.377 -2.079 -9.331 1.00 98.31 86 ALA A O 1
ATOM 676 N N . LEU A 1 87 ? 11.202 -2.607 -9.534 1.00 98.12 87 LEU A N 1
ATOM 677 C CA . LEU A 1 87 ? 10.942 -1.793 -10.723 1.00 98.12 87 LEU A CA 1
ATOM 678 C C . LEU A 1 87 ? 11.199 -0.307 -10.457 1.00 98.12 87 LEU A C 1
ATOM 680 O O . LEU A 1 87 ? 11.862 0.359 -11.253 1.00 98.12 87 LEU A O 1
ATOM 684 N N . CYS A 1 88 ? 10.742 0.216 -9.316 1.00 98.19 88 CYS A N 1
ATOM 685 C CA . CYS A 1 88 ? 10.991 1.610 -8.952 1.00 98.19 88 CYS A CA 1
ATOM 686 C C . CYS A 1 88 ? 12.489 1.895 -8.768 1.00 98.19 88 CYS A C 1
ATOM 688 O O . CYS A 1 88 ? 12.980 2.912 -9.260 1.00 98.19 88 CYS A O 1
ATOM 690 N N . ARG A 1 89 ? 13.233 0.989 -8.117 1.00 98.12 89 ARG A N 1
ATOM 691 C CA . ARG A 1 89 ? 14.696 1.097 -7.974 1.00 98.12 89 ARG A CA 1
ATOM 692 C C . ARG A 1 89 ? 15.412 1.038 -9.318 1.00 98.12 89 ARG A C 1
ATOM 694 O O . ARG A 1 89 ? 16.274 1.872 -9.571 1.00 98.12 89 ARG A O 1
ATOM 701 N N . ALA A 1 90 ? 15.034 0.101 -10.186 1.00 97.75 90 ALA A N 1
ATOM 702 C CA . ALA A 1 90 ? 15.606 -0.032 -11.524 1.00 97.75 90 ALA A CA 1
ATOM 703 C C . ALA A 1 90 ? 15.367 1.224 -12.381 1.00 97.75 90 ALA A C 1
ATOM 705 O O . ALA A 1 90 ? 16.229 1.617 -13.160 1.00 97.75 90 ALA A O 1
ATOM 706 N N . ARG A 1 91 ? 14.232 1.906 -12.177 1.00 96.56 91 ARG A N 1
ATOM 707 C CA . ARG A 1 91 ? 13.911 3.205 -12.790 1.00 96.56 91 ARG A CA 1
ATOM 708 C C . ARG A 1 91 ? 14.666 4.394 -12.160 1.00 96.56 91 ARG A C 1
ATOM 710 O O . ARG A 1 91 ? 14.464 5.531 -12.573 1.00 96.56 91 ARG A O 1
ATOM 717 N N . GLY A 1 92 ? 15.512 4.170 -11.154 1.00 97.12 92 GLY A N 1
ATOM 718 C CA . GLY A 1 92 ? 16.302 5.212 -10.488 1.00 97.12 92 GLY A CA 1
ATOM 719 C C . GLY A 1 92 ? 15.566 5.966 -9.376 1.00 97.12 92 GLY A C 1
ATOM 720 O O . GLY A 1 92 ? 16.046 6.999 -8.912 1.00 97.12 92 GLY A O 1
ATOM 721 N N . GLN A 1 93 ? 14.404 5.484 -8.923 1.00 97.25 93 GLN A N 1
ATOM 722 C CA . GLN A 1 93 ? 13.723 6.078 -7.775 1.00 97.25 93 GLN A CA 1
ATOM 723 C C . GLN A 1 93 ? 14.484 5.759 -6.478 1.00 97.25 93 GLN A C 1
ATOM 725 O O . GLN A 1 93 ? 14.854 4.612 -6.224 1.00 97.25 93 GLN A O 1
ATOM 730 N N . SER A 1 94 ? 14.667 6.762 -5.614 1.00 95.12 94 SER A N 1
ATOM 731 C CA . SER A 1 94 ? 15.223 6.547 -4.274 1.00 95.12 94 SER A CA 1
ATOM 732 C C . SER A 1 94 ? 14.203 5.812 -3.401 1.00 95.12 94 SER A C 1
ATOM 734 O O . SER A 1 94 ? 13.161 6.371 -3.046 1.00 95.12 94 SER A O 1
ATOM 736 N N . VAL A 1 95 ? 14.484 4.543 -3.092 1.00 95.62 95 VAL A N 1
ATOM 737 C CA . VAL A 1 95 ? 13.605 3.653 -2.316 1.00 95.62 95 VAL A CA 1
ATOM 738 C C . VAL A 1 95 ? 14.402 2.963 -1.205 1.00 95.62 95 VAL A C 1
ATOM 740 O O . VAL A 1 95 ? 15.040 1.925 -1.419 1.00 95.62 95 VAL A O 1
ATOM 743 N N . GLY A 1 96 ? 14.339 3.525 0.004 1.00 92.94 96 GLY A N 1
ATOM 744 C CA . GLY A 1 96 ? 14.978 2.993 1.213 1.00 92.94 96 GLY A CA 1
ATOM 745 C C . GLY A 1 96 ? 13.988 2.822 2.365 1.00 92.94 96 GLY A C 1
ATOM 746 O O . GLY A 1 96 ? 13.069 3.628 2.503 1.00 92.94 96 GLY A O 1
ATOM 747 N N . GLY A 1 97 ? 14.171 1.782 3.188 1.00 93.69 97 GLY A N 1
ATOM 748 C CA . GLY A 1 97 ? 13.330 1.523 4.368 1.00 93.69 97 GLY A CA 1
ATOM 749 C C . GLY A 1 97 ? 11.863 1.206 4.045 1.00 93.69 97 GLY A C 1
ATOM 750 O O . GLY A 1 97 ? 10.975 1.661 4.762 1.00 93.69 97 GLY A O 1
ATOM 751 N N . VAL A 1 98 ? 11.613 0.496 2.940 1.00 97.56 98 VAL A N 1
ATOM 752 C CA . VAL A 1 98 ? 10.278 0.029 2.529 1.00 97.56 98 VAL A CA 1
ATOM 753 C C . VAL A 1 98 ? 10.157 -1.457 2.844 1.00 97.56 98 VAL A C 1
ATOM 755 O O . VAL A 1 98 ? 11.064 -2.229 2.530 1.00 97.56 98 VAL A O 1
ATOM 758 N N . TYR A 1 99 ? 9.043 -1.848 3.455 1.00 98.31 99 TYR A N 1
ATOM 759 C CA . TYR A 1 99 ? 8.713 -3.237 3.734 1.00 98.31 99 TYR A CA 1
ATOM 760 C C . TYR A 1 99 ? 8.200 -3.908 2.459 1.00 98.31 99 TYR A C 1
ATOM 762 O O . TYR A 1 99 ? 7.238 -3.450 1.843 1.00 98.31 99 TYR A O 1
ATOM 770 N N . SER A 1 100 ? 8.871 -4.985 2.063 1.00 98.38 100 SER A N 1
ATOM 771 C CA . SER A 1 100 ? 8.467 -5.798 0.921 1.00 98.38 100 SER A CA 1
ATOM 772 C C . SER A 1 100 ? 7.332 -6.730 1.318 1.00 98.38 100 SER A C 1
ATOM 774 O O . SER A 1 100 ? 7.428 -7.399 2.344 1.00 98.38 100 SER A O 1
ATOM 776 N N . LEU A 1 101 ? 6.313 -6.809 0.470 1.00 98.44 101 LEU A N 1
ATOM 777 C CA . LEU A 1 101 ? 5.172 -7.706 0.607 1.00 98.44 101 LEU A CA 1
ATOM 778 C C . LEU A 1 101 ? 5.121 -8.717 -0.546 1.00 98.44 101 LEU A C 1
ATOM 780 O O . LEU A 1 101 ? 5.720 -8.507 -1.606 1.00 98.44 101 LEU A O 1
ATOM 784 N N . ARG A 1 102 ? 4.388 -9.804 -0.331 1.00 98.12 102 ARG A N 1
ATOM 785 C CA . ARG A 1 102 ? 3.965 -10.796 -1.323 1.00 98.12 102 ARG A CA 1
ATOM 786 C C . ARG A 1 102 ? 2.440 -10.857 -1.366 1.00 98.12 102 ARG A C 1
ATOM 788 O O . ARG A 1 102 ? 1.763 -10.450 -0.425 1.00 98.12 102 ARG A O 1
ATOM 795 N N . TYR A 1 103 ? 1.887 -11.370 -2.459 1.00 97.88 103 TYR A N 1
ATOM 796 C CA . TYR A 1 103 ? 0.449 -11.630 -2.530 1.00 97.88 103 TYR A CA 1
ATOM 797 C C . TYR A 1 103 ? 0.035 -12.667 -1.478 1.00 97.88 103 TYR A C 1
ATOM 799 O O . TYR A 1 103 ? 0.729 -13.664 -1.285 1.00 97.88 103 TYR A O 1
ATOM 807 N N . GLY A 1 104 ? -1.093 -12.426 -0.811 1.00 97.75 104 GLY A N 1
ATOM 808 C CA . GLY A 1 104 ? -1.568 -13.211 0.330 1.00 97.75 104 GLY A CA 1
ATOM 809 C C . GLY A 1 104 ? -0.973 -12.788 1.677 1.00 97.75 104 GLY A C 1
ATOM 810 O O . GLY A 1 104 ? -1.470 -13.225 2.714 1.00 97.75 104 GLY A O 1
ATOM 811 N N . ASP A 1 105 ? 0.046 -11.918 1.699 1.00 98.50 105 ASP A N 1
ATOM 812 C CA . ASP A 1 105 ? 0.530 -11.356 2.958 1.00 98.50 105 ASP A CA 1
ATOM 813 C C . ASP A 1 105 ? -0.559 -10.495 3.605 1.00 98.50 105 ASP A C 1
ATOM 815 O O . ASP A 1 105 ? -1.315 -9.787 2.935 1.00 98.50 105 ASP A O 1
ATOM 819 N N . THR A 1 106 ? -0.595 -10.521 4.936 1.00 98.62 106 THR A N 1
ATOM 820 C CA . THR A 1 106 ? -1.454 -9.654 5.744 1.00 98.62 106 THR A CA 1
ATOM 821 C C . THR A 1 106 ? -0.598 -8.822 6.68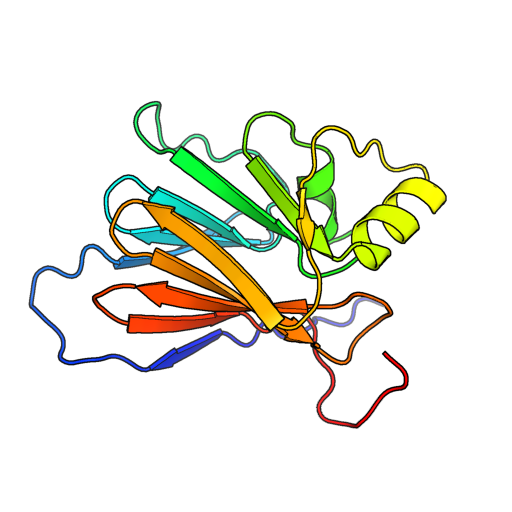7 1.00 98.62 106 THR A C 1
ATOM 823 O O . THR A 1 106 ? 0.186 -9.355 7.472 1.00 98.62 106 THR A O 1
ATOM 826 N N . VAL A 1 107 ? -0.760 -7.502 6.626 1.00 98.56 107 VAL A N 1
ATOM 827 C CA . VAL A 1 107 ? -0.115 -6.556 7.537 1.00 98.56 107 VAL A CA 1
ATOM 828 C C . VAL A 1 107 ? -1.081 -6.217 8.666 1.00 98.56 107 VAL A C 1
ATOM 830 O O . VAL A 1 107 ? -2.095 -5.553 8.445 1.00 98.56 107 VAL A O 1
ATOM 833 N N . SER A 1 108 ? -0.754 -6.650 9.882 1.00 98.31 108 SER A N 1
ATOM 834 C CA . SER A 1 108 ? -1.504 -6.285 11.086 1.00 98.31 108 SER A CA 1
ATOM 835 C C . SER A 1 108 ? -1.113 -4.885 11.555 1.00 98.31 108 SER A C 1
ATOM 837 O O . SER A 1 108 ? 0.058 -4.604 11.820 1.00 98.31 108 SER A O 1
ATOM 839 N N . LEU A 1 109 ? -2.107 -4.012 11.678 1.00 97.69 109 LEU A N 1
ATOM 840 C CA . LEU A 1 109 ? -1.988 -2.637 12.149 1.00 97.69 109 LEU A CA 1
ATOM 841 C C . LEU A 1 109 ? -2.701 -2.471 13.508 1.00 97.69 109 LEU A C 1
ATOM 843 O O . LEU A 1 109 ? -3.468 -3.345 13.931 1.00 97.69 109 LEU A O 1
ATOM 847 N N . PRO A 1 110 ? -2.468 -1.359 14.231 1.00 96.31 110 PRO A N 1
ATOM 848 C CA . PRO A 1 110 ? -3.175 -1.074 15.476 1.00 96.31 110 PRO A CA 1
ATOM 849 C C . PRO A 1 110 ? -4.705 -1.099 15.343 1.00 96.31 110 PRO A C 1
ATOM 851 O O . PRO A 1 110 ? -5.269 -0.929 14.264 1.00 96.31 110 PRO A O 1
ATOM 854 N N . TYR A 1 111 ? -5.384 -1.245 16.484 1.00 95.19 111 TYR A N 1
ATOM 855 C CA . TYR A 1 111 ? -6.850 -1.197 16.596 1.00 95.19 111 TYR A CA 1
ATOM 856 C C . TYR A 1 111 ? -7.602 -2.3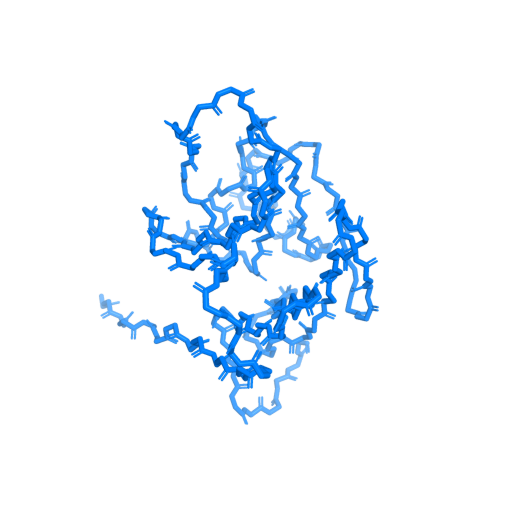05 15.838 1.00 95.19 111 TYR A C 1
ATOM 858 O O . TYR A 1 111 ? -8.763 -2.121 15.481 1.00 95.19 111 TYR A O 1
ATOM 866 N N . GLY A 1 112 ? -6.956 -3.455 15.623 1.00 95.81 112 GLY A N 1
ATOM 867 C CA . GLY A 1 112 ? -7.567 -4.600 14.943 1.00 95.81 112 GLY A CA 1
ATOM 868 C C . GLY A 1 112 ? -7.704 -4.405 13.434 1.00 95.81 112 GLY A C 1
ATOM 869 O O . GLY A 1 112 ? -8.536 -5.060 12.815 1.00 95.81 112 GLY A O 1
ATOM 870 N N . VAL A 1 113 ? -6.922 -3.493 12.851 1.00 98.06 113 VAL A N 1
ATOM 871 C CA . VAL A 1 113 ? -6.917 -3.260 11.410 1.00 98.06 113 VAL A CA 1
ATOM 872 C C . VAL A 1 113 ? -5.966 -4.239 10.727 1.00 98.06 113 VAL A C 1
ATOM 874 O O . VAL A 1 113 ? -4.827 -4.395 11.160 1.00 98.06 113 VAL A O 1
ATOM 877 N N . CYS A 1 114 ? -6.409 -4.865 9.641 1.00 98.50 114 CYS A N 1
ATOM 878 C CA . CYS A 1 114 ? -5.585 -5.754 8.821 1.00 98.50 114 CYS A CA 1
ATOM 879 C C . CYS A 1 114 ? -5.576 -5.277 7.369 1.00 98.50 114 CYS A C 1
ATOM 881 O O . CYS A 1 114 ? -6.604 -4.831 6.863 1.00 98.50 114 CYS A O 1
ATOM 883 N N . VAL A 1 115 ? -4.428 -5.371 6.698 1.00 98.69 115 VAL A N 1
ATOM 884 C CA . VAL A 1 115 ? -4.302 -5.056 5.268 1.00 98.69 115 VAL A CA 1
ATOM 885 C C . VAL A 1 115 ? -3.769 -6.276 4.527 1.00 98.69 115 VAL A C 1
ATOM 887 O O . VAL A 1 115 ? -2.595 -6.613 4.659 1.00 98.69 115 VAL A O 1
ATOM 890 N N . GLU A 1 116 ? -4.637 -6.940 3.769 1.00 98.75 116 GLU A N 1
ATOM 891 C CA . GLU A 1 116 ? -4.303 -8.084 2.916 1.00 98.75 116 GLU A CA 1
ATOM 892 C C . GLU A 1 116 ? -3.898 -7.606 1.514 1.00 98.75 116 GLU A C 1
ATOM 894 O O . GLU A 1 116 ? -4.513 -6.694 0.947 1.00 98.75 116 GLU A O 1
ATOM 899 N N . VAL A 1 117 ? -2.863 -8.232 0.952 1.00 98.62 117 VAL A N 1
ATOM 900 C CA . VAL A 1 117 ? -2.328 -7.919 -0.378 1.00 98.62 117 VAL A CA 1
ATOM 901 C C . VAL A 1 117 ? -2.875 -8.896 -1.408 1.00 98.62 117 VAL A C 1
ATOM 903 O O . VAL A 1 117 ? -2.609 -10.096 -1.347 1.00 98.62 117 VAL A O 1
ATOM 906 N N . LEU A 1 118 ? -3.578 -8.380 -2.409 1.00 97.31 118 LEU A N 1
ATOM 907 C CA . LEU A 1 118 ? -4.147 -9.168 -3.500 1.00 97.31 118 LEU A CA 1
ATOM 908 C C . LEU A 1 118 ? -3.500 -8.760 -4.823 1.00 97.31 118 LEU A C 1
ATOM 910 O O . LEU A 1 118 ? -3.112 -7.611 -4.992 1.00 97.31 118 LEU A O 1
ATOM 914 N N . ASN A 1 119 ? -3.400 -9.676 -5.779 1.00 95.56 119 ASN A N 1
ATOM 915 C CA . ASN A 1 119 ? -2.874 -9.357 -7.107 1.00 95.56 119 ASN A CA 1
ATOM 916 C C . ASN A 1 119 ? -3.911 -8.559 -7.922 1.00 95.56 119 ASN A C 1
ATOM 918 O O . ASN A 1 119 ? -5.053 -9.001 -8.050 1.00 95.56 119 ASN A O 1
ATOM 922 N N . ALA A 1 120 ? -3.523 -7.398 -8.460 1.00 95.00 120 ALA A N 1
ATOM 923 C CA . ALA A 1 120 ? -4.396 -6.533 -9.266 1.00 95.00 120 ALA A CA 1
ATOM 924 C C . ALA A 1 120 ? -4.409 -6.880 -10.768 1.00 95.00 120 ALA A C 1
ATOM 926 O O . ALA A 1 120 ? -5.247 -6.385 -11.523 1.00 95.00 120 ALA A O 1
ATOM 927 N N . GLY A 1 121 ? -3.476 -7.709 -11.236 1.00 93.81 121 GLY A N 1
ATOM 928 C CA . GLY A 1 121 ? -3.417 -8.118 -12.635 1.00 93.81 121 GLY A CA 1
ATOM 929 C C . GLY A 1 121 ? -2.986 -7.014 -13.614 1.00 93.81 121 GLY A C 1
ATOM 930 O O . GLY A 1 121 ? -3.130 -7.205 -14.821 1.00 93.81 121 GLY A O 1
ATOM 931 N N . HIS A 1 122 ? -2.517 -5.852 -13.152 1.00 93.12 122 HIS A N 1
ATOM 932 C CA . HIS A 1 122 ? -2.284 -4.677 -13.996 1.00 93.12 122 HIS A CA 1
ATOM 933 C C . HIS A 1 122 ? -0.886 -4.647 -14.625 1.00 93.12 122 HIS A C 1
ATOM 935 O O . HIS A 1 122 ? -0.752 -4.716 -15.847 1.00 93.12 122 HIS A O 1
ATOM 941 N N . ILE A 1 123 ? 0.151 -4.585 -13.790 1.00 94.81 123 ILE A N 1
ATOM 942 C CA . ILE A 1 123 ? 1.566 -4.681 -14.176 1.00 94.81 123 ILE A CA 1
ATOM 943 C C . ILE A 1 123 ? 2.291 -5.610 -13.200 1.00 94.81 123 ILE A C 1
ATOM 945 O O . ILE A 1 123 ? 1.750 -5.953 -12.152 1.00 94.81 123 ILE A O 1
ATOM 949 N N . LEU A 1 124 ? 3.522 -6.026 -13.513 1.00 96.06 124 LEU A N 1
ATOM 950 C CA . LEU A 1 124 ? 4.293 -6.887 -12.612 1.00 96.06 124 LEU A CA 1
ATOM 951 C C . LEU A 1 124 ? 4.393 -6.253 -11.212 1.00 96.06 124 LEU A C 1
ATOM 953 O O . LEU A 1 124 ? 4.897 -5.139 -11.064 1.00 96.06 124 LEU A O 1
ATOM 957 N N . GLY A 1 125 ? 3.907 -6.971 -10.198 1.00 96.31 125 GLY A N 1
ATOM 958 C CA . GLY A 1 125 ? 3.860 -6.503 -8.813 1.00 96.31 125 GLY A CA 1
ATOM 959 C C . GLY A 1 125 ? 2.648 -5.653 -8.437 1.00 96.31 125 GLY A C 1
ATOM 960 O O . GLY A 1 125 ? 2.585 -5.214 -7.291 1.00 96.31 125 GLY A O 1
ATOM 961 N N . SER A 1 126 ? 1.707 -5.376 -9.342 1.00 97.38 126 SER A N 1
ATOM 962 C CA . SER A 1 126 ? 0.545 -4.548 -9.010 1.00 97.38 126 SER A CA 1
ATOM 963 C C . SER A 1 126 ? -0.358 -5.222 -7.979 1.00 97.38 126 SER A C 1
ATOM 965 O O . SER A 1 126 ? -0.756 -6.375 -8.162 1.00 97.38 126 SER A O 1
ATOM 967 N N . ALA A 1 127 ? -0.721 -4.488 -6.931 1.00 97.94 127 ALA A N 1
ATOM 968 C CA . ALA A 1 127 ? -1.498 -5.001 -5.818 1.00 97.94 127 ALA A CA 1
ATOM 969 C C . ALA A 1 127 ? -2.770 -4.193 -5.542 1.00 97.94 127 ALA A C 1
ATOM 971 O O . ALA A 1 127 ? -2.765 -2.963 -5.569 1.00 97.94 127 ALA A O 1
ATOM 972 N N . MET A 1 128 ? -3.831 -4.914 -5.188 1.00 98.06 128 MET A N 1
ATOM 973 C CA . MET A 1 128 ? -4.974 -4.374 -4.462 1.00 98.06 128 MET A CA 1
ATOM 974 C C . MET A 1 128 ? -4.733 -4.553 -2.963 1.00 98.06 128 MET A C 1
ATOM 976 O O . MET A 1 128 ? -4.098 -5.521 -2.534 1.00 98.06 128 MET A O 1
ATOM 980 N N . PHE A 1 129 ? -5.296 -3.659 -2.158 1.00 98.50 129 PHE A N 1
ATOM 981 C CA . PHE A 1 129 ? -5.224 -3.737 -0.703 1.00 98.50 129 PHE A CA 1
ATOM 982 C C . PHE A 1 129 ? -6.623 -3.873 -0.121 1.00 98.50 129 PHE A C 1
ATOM 984 O O . PHE A 1 129 ? -7.455 -2.969 -0.245 1.00 98.50 129 PHE A O 1
ATOM 991 N N . ARG A 1 130 ? -6.882 -5.009 0.526 1.00 98.56 130 ARG A N 1
ATOM 992 C CA . ARG A 1 130 ? -8.107 -5.229 1.292 1.00 98.56 130 ARG A CA 1
ATOM 993 C C . ARG A 1 130 ? -7.847 -4.837 2.738 1.00 98.56 130 ARG A C 1
ATOM 995 O O . ARG A 1 130 ? -7.105 -5.504 3.449 1.00 98.56 130 ARG A O 1
ATOM 1002 N N . ILE A 1 131 ? -8.461 -3.741 3.152 1.00 98.50 131 ILE A N 1
ATOM 1003 C CA . ILE A 1 131 ? -8.356 -3.181 4.491 1.00 98.50 131 ILE A CA 1
ATOM 1004 C C . ILE A 1 131 ? -9.573 -3.636 5.286 1.00 98.50 131 ILE A C 1
ATOM 1006 O O . ILE A 1 131 ? -10.707 -3.273 4.972 1.00 98.50 131 ILE A O 1
ATOM 1010 N N . GLU A 1 132 ? -9.338 -4.402 6.335 1.00 98.06 132 GLU A N 1
ATOM 1011 C CA . GLU A 1 132 ? -10.359 -4.788 7.296 1.00 98.06 132 GLU A CA 1
ATOM 1012 C C . GLU A 1 132 ? -10.212 -3.952 8.553 1.00 98.06 132 GLU A C 1
ATOM 1014 O O . GLU A 1 132 ? -9.136 -3.867 9.141 1.00 98.06 132 GLU A O 1
ATOM 1019 N N . THR A 1 133 ? -11.307 -3.328 8.962 1.00 96.25 133 THR A N 1
ATOM 1020 C CA . THR A 1 133 ? -11.447 -2.658 10.252 1.00 96.25 133 THR A CA 1
ATOM 1021 C C . THR A 1 133 ? -12.602 -3.312 11.014 1.00 96.25 133 THR A C 1
ATOM 1023 O O . THR A 1 133 ? -13.451 -3.952 10.387 1.00 96.25 133 THR A O 1
ATOM 1026 N N . PRO A 1 134 ? -12.720 -3.099 12.336 1.00 94.62 134 PRO A N 1
ATOM 1027 C CA . PRO A 1 134 ? -13.894 -3.549 13.085 1.00 94.62 134 PRO A CA 1
ATOM 1028 C C . PRO A 1 134 ? -15.243 -3.018 12.560 1.00 94.62 134 PRO A C 1
ATOM 1030 O O . PRO A 1 134 ? -16.279 -3.591 12.883 1.00 94.62 134 PRO A O 1
ATOM 1033 N N . GLU A 1 135 ? -15.257 -1.933 11.773 1.00 93.06 135 GLU A N 1
ATOM 1034 C CA . GLU A 1 135 ? -16.486 -1.315 11.246 1.00 93.06 135 GLU A CA 1
ATOM 1035 C C . GLU A 1 135 ? -16.823 -1.742 9.811 1.00 93.06 135 GLU A C 1
ATOM 1037 O O . GLU A 1 135 ? -17.997 -1.801 9.437 1.00 93.06 135 GLU A O 1
ATOM 1042 N N . ALA A 1 136 ? -15.811 -2.005 8.982 1.00 93.75 136 ALA A N 1
ATOM 1043 C CA . ALA A 1 136 ? -16.001 -2.277 7.562 1.00 93.75 136 ALA A CA 1
ATOM 1044 C C . ALA A 1 136 ? -14.782 -2.934 6.908 1.00 93.75 136 ALA A C 1
ATOM 1046 O O . ALA A 1 136 ? -13.646 -2.796 7.375 1.00 93.75 136 ALA A O 1
ATOM 1047 N N . THR A 1 137 ? -15.038 -3.544 5.751 1.00 96.75 137 THR A N 1
ATOM 1048 C CA . THR A 1 137 ? -14.020 -3.968 4.786 1.00 96.75 137 THR A CA 1
ATOM 1049 C C . THR A 1 137 ? -14.003 -2.999 3.606 1.00 96.75 137 THR A C 1
ATOM 1051 O O . THR A 1 137 ? -15.040 -2.729 2.993 1.00 96.75 137 THR A O 1
ATOM 1054 N N . ILE A 1 138 ? -12.816 -2.502 3.272 1.00 97.00 138 ILE A N 1
ATOM 1055 C CA . ILE A 1 138 ? -12.553 -1.609 2.143 1.00 97.00 138 ILE A CA 1
ATOM 1056 C C . ILE A 1 138 ? -11.612 -2.339 1.192 1.00 97.00 138 ILE A C 1
ATOM 1058 O O . ILE A 1 138 ? -10.570 -2.828 1.618 1.00 97.00 138 ILE A O 1
ATOM 1062 N N . LEU A 1 139 ? -11.946 -2.387 -0.095 1.00 97.50 139 LEU A N 1
ATOM 1063 C CA . LEU A 1 139 ? -11.014 -2.840 -1.123 1.00 97.50 139 LEU A CA 1
ATOM 1064 C C . LEU A 1 139 ? -10.551 -1.637 -1.940 1.00 97.50 139 LEU A C 1
ATOM 1066 O O . LEU A 1 139 ? -11.357 -0.995 -2.614 1.00 97.50 139 LEU A O 1
ATOM 1070 N N . TYR A 1 140 ? -9.252 -1.354 -1.879 1.00 97.06 140 TYR A N 1
ATOM 1071 C CA . TYR A 1 140 ? -8.592 -0.439 -2.797 1.00 97.06 140 TYR A CA 1
ATOM 1072 C C . TYR A 1 140 ? -7.993 -1.238 -3.946 1.00 97.06 140 TYR A C 1
ATOM 1074 O O . TYR A 1 140 ? -7.051 -2.002 -3.738 1.00 97.06 140 TYR A O 1
ATOM 1082 N N . THR A 1 141 ? -8.543 -1.078 -5.147 1.00 95.25 141 THR A N 1
ATOM 1083 C CA . THR A 1 141 ? -8.092 -1.843 -6.316 1.00 95.25 141 THR A CA 1
ATOM 1084 C C . THR A 1 141 ? -6.803 -1.299 -6.922 1.00 95.25 141 THR A C 1
ATOM 1086 O O . THR A 1 141 ? -6.108 -2.030 -7.618 1.00 95.25 141 THR A O 1
ATOM 1089 N N . GLY A 1 142 ? -6.507 -0.012 -6.707 1.00 91.69 142 GLY A N 1
ATOM 1090 C CA . GLY A 1 142 ? -5.586 0.713 -7.578 1.00 91.69 142 GLY A CA 1
ATOM 1091 C C . GLY A 1 142 ? -6.019 0.585 -9.042 1.00 91.69 142 GLY A C 1
ATOM 1092 O O . GLY A 1 142 ? -7.210 0.411 -9.336 1.00 91.69 142 GLY A O 1
ATOM 1093 N N . ASP A 1 143 ? -5.037 0.608 -9.934 1.00 92.31 143 ASP A N 1
ATOM 1094 C CA . ASP A 1 143 ? -5.231 0.202 -11.320 1.00 92.31 143 ASP A CA 1
ATOM 1095 C C . ASP A 1 143 ? -5.228 -1.325 -11.403 1.00 92.31 143 ASP A C 1
ATOM 1097 O O . ASP A 1 143 ? -4.300 -1.986 -10.932 1.00 92.31 143 ASP A O 1
ATOM 1101 N N . PHE A 1 144 ? -6.273 -1.890 -12.003 1.00 88.94 144 PHE A N 1
ATOM 1102 C CA . PHE A 1 144 ? -6.461 -3.333 -12.110 1.00 88.94 144 PHE A CA 1
ATOM 1103 C C . PHE A 1 144 ? -6.969 -3.712 -13.501 1.00 88.94 144 PHE A C 1
ATOM 1105 O O . PHE A 1 144 ? -7.581 -2.902 -14.202 1.00 88.94 144 PHE A O 1
ATOM 1112 N N . ASN A 1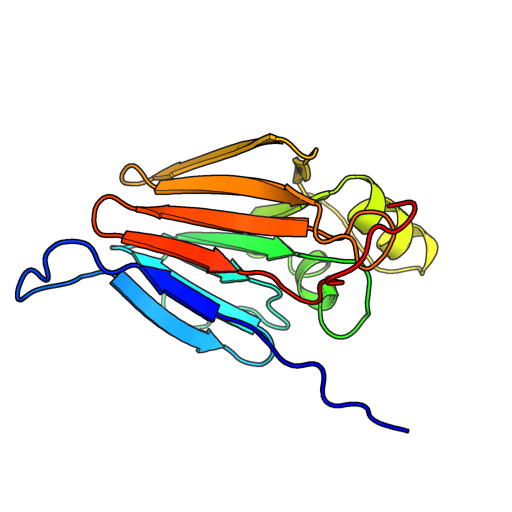 145 ? -6.735 -4.961 -13.897 1.00 84.31 145 ASN A N 1
ATOM 1113 C CA . ASN A 1 145 ? -7.317 -5.525 -15.111 1.00 84.31 145 ASN A CA 1
ATOM 1114 C C . ASN A 1 145 ? -8.466 -6.476 -14.754 1.00 84.31 145 ASN A C 1
ATOM 1116 O O . ASN A 1 145 ? -8.404 -7.218 -13.778 1.00 84.31 145 ASN A O 1
ATOM 1120 N N . THR A 1 146 ? -9.508 -6.503 -15.586 1.00 80.88 146 THR A N 1
ATOM 1121 C CA . THR A 1 146 ? -10.640 -7.444 -15.456 1.00 80.88 146 THR A CA 1
ATOM 1122 C C . THR A 1 146 ? -10.404 -8.772 -16.176 1.00 80.88 146 THR A C 1
ATOM 1124 O O . THR A 1 146 ? -11.256 -9.659 -16.156 1.00 80.88 146 THR A O 1
ATOM 1127 N N . VAL A 1 147 ? -9.253 -8.912 -16.832 1.00 78.50 147 VAL A N 1
ATOM 1128 C CA . VAL A 1 147 ? -8.843 -10.102 -17.577 1.00 78.50 147 VAL A CA 1
ATOM 1129 C C . VAL A 1 147 ? -7.589 -10.692 -16.956 1.00 78.50 147 VAL A C 1
ATOM 1131 O O . VAL A 1 147 ? -6.791 -9.988 -16.338 1.00 78.50 147 VAL A O 1
ATOM 1134 N N . ARG A 1 148 ? -7.393 -11.996 -17.152 1.00 73.75 148 ARG A N 1
ATOM 1135 C CA . ARG A 1 148 ? -6.178 -12.672 -16.705 1.00 73.75 148 ARG A CA 1
ATOM 1136 C C . ARG A 1 148 ? -4.974 -12.122 -17.470 1.00 73.75 148 ARG A C 1
ATOM 1138 O O . ARG A 1 148 ? -4.907 -12.237 -18.691 1.00 73.75 148 ARG A O 1
ATOM 1145 N N . SER A 1 149 ? -4.020 -11.572 -16.739 1.00 73.75 149 SER A N 1
ATOM 1146 C CA . SER A 1 149 ? -2.712 -11.155 -17.235 1.00 73.75 149 SER A CA 1
ATOM 1147 C C . SER A 1 149 ? -1.621 -12.091 -16.694 1.00 73.75 149 SER A C 1
ATOM 1149 O O . SER A 1 149 ? -1.889 -12.986 -15.892 1.00 73.75 149 SER A O 1
ATOM 1151 N N . PHE A 1 150 ? -0.386 -11.924 -17.166 1.00 73.31 150 PHE A N 1
ATOM 1152 C CA . PHE A 1 150 ? 0.771 -12.733 -16.753 1.00 73.31 150 PHE A CA 1
ATOM 1153 C C . PHE A 1 150 ? 1.450 -12.226 -15.465 1.00 73.31 150 PHE A C 1
ATOM 1155 O O . PHE A 1 150 ? 2.630 -12.498 -15.253 1.00 73.31 150 PHE A O 1
ATOM 1162 N N . THR A 1 151 ? 0.738 -11.454 -14.642 1.00 67.88 151 THR A N 1
ATOM 1163 C CA . THR A 1 151 ? 1.270 -10.778 -13.445 1.00 67.88 151 THR A CA 1
ATOM 1164 C C . THR A 1 151 ? 0.783 -11.409 -12.159 1.00 67.88 151 THR A C 1
ATOM 1166 O O . THR A 1 151 ? -0.340 -11.955 -12.162 1.00 67.88 151 THR A O 1
#

Secondary structure (DSSP, 8-state):
--------EEEEE-S--TT--EEEEEETTEEEEEETTEEEEES-SS---S-TT-EEEEE---SSTTTGGGGG-TTSEEEEEHHHHHHHHHTT----SEEEE-TT-EEEEGGGEEEEEEE-SSSTT-EEEEEE-SSEEEEE--S--SS----

Sequence (151 aa):
MGGRLSIGITLRLGMVHPMSILKIVDYRGGVLVMYRGLGILLDPSVYPSLGNRIEYYAFISHAHTDHSRGLSISSFRRYATYETIALCRARGQSVGGVYSLRYGDTVSLPYGVCVEVLNAGHILGSAMFRIETPEATILYTGDFNTVRSFT

pLDDT: mean 86.29, std 18.13, range [30.05, 98.75]

Radius of gyration: 14.89 Å; chains: 1; bounding box: 41×31×41 Å